Protein AF-A0A9E5G8H1-F1 (afdb_monomer_lite)

Secondary structure (DSSP, 8-state):
-HHHHHHHHHHHHHHHHHHTTSS---HHHHHHHHHIIIIIHHHHHHH-

Foldseek 3Di:
DVLVVVLVVLVVVVVVCCVVVVDPPDCVVSVVVSVCVSPVVVCVVPVD

Radius of gyration: 11.99 Å; chains: 1; bounding box: 30×15×31 Å

Structure (mmCIF, N/CA/C/O backbone):
data_AF-A0A9E5G8H1-F1
#
_entry.id   AF-A0A9E5G8H1-F1
#
loop_
_atom_site.group_PDB
_atom_site.id
_atom_site.type_symbol
_atom_site.label_atom_id
_atom_site.label_alt_id
_atom_site.label_comp_id
_atom_site.label_asym_id
_ato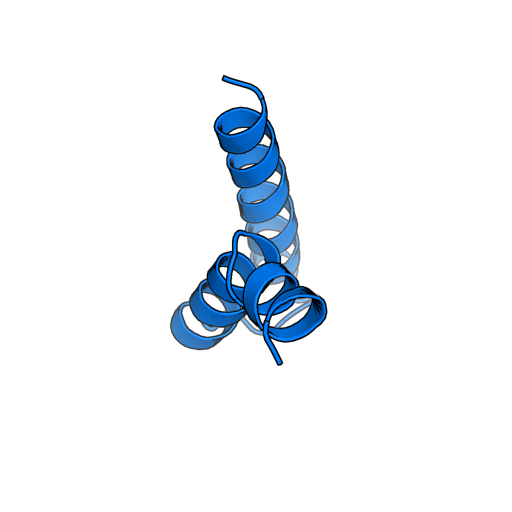m_site.label_entity_id
_atom_site.label_seq_id
_atom_site.pdbx_PDB_ins_code
_atom_site.Cartn_x
_atom_site.Cartn_y
_atom_site.Cartn_z
_atom_site.occupancy
_atom_site.B_iso_or_equiv
_atom_site.auth_seq_id
_atom_site.auth_comp_id
_atom_site.auth_asym_id
_atom_site.auth_atom_id
_atom_site.pdbx_PDB_model_num
ATOM 1 N N . PRO A 1 1 ? 16.682 -1.589 5.895 1.00 86.06 1 PRO A N 1
ATOM 2 C CA . PRO A 1 1 ? 16.760 -1.245 4.445 1.00 86.06 1 PRO A CA 1
ATOM 3 C C . PRO A 1 1 ? 15.662 -0.231 4.050 1.00 86.06 1 PRO A C 1
ATOM 5 O O . PRO A 1 1 ? 14.582 -0.282 4.631 1.00 86.06 1 PRO A O 1
ATOM 8 N N . ARG A 1 2 ? 15.905 0.696 3.103 1.00 97.62 2 ARG A N 1
ATOM 9 C CA . ARG A 1 2 ? 14.988 1.833 2.816 1.00 97.62 2 ARG A CA 1
ATOM 10 C C . ARG A 1 2 ? 13.597 1.413 2.305 1.00 97.62 2 ARG A C 1
ATOM 12 O O . ARG A 1 2 ? 12.601 1.970 2.751 1.00 97.62 2 ARG A O 1
ATOM 19 N N . HIS A 1 3 ? 13.515 0.397 1.443 1.00 96.88 3 HIS A N 1
ATOM 20 C CA . HIS A 1 3 ? 12.233 -0.092 0.906 1.00 96.88 3 HIS A CA 1
ATOM 21 C C . HIS A 1 3 ? 11.323 -0.710 1.969 1.00 96.88 3 HIS A C 1
ATOM 23 O O . HIS A 1 3 ? 10.106 -0.583 1.898 1.00 96.88 3 HIS A O 1
ATOM 29 N N . GLU A 1 4 ? 11.897 -1.371 2.971 1.00 97.69 4 GLU A N 1
ATOM 30 C CA . GLU A 1 4 ? 11.112 -1.914 4.076 1.00 97.69 4 GLU A CA 1
ATOM 31 C C . GLU A 1 4 ? 10.488 -0.791 4.914 1.00 97.69 4 GLU A C 1
ATOM 33 O O . GLU A 1 4 ? 9.306 -0.858 5.237 1.00 97.69 4 GLU A O 1
ATOM 38 N N . TYR A 1 5 ? 11.253 0.269 5.199 1.00 98.25 5 TYR A N 1
ATOM 39 C CA . TYR A 1 5 ? 10.752 1.444 5.915 1.00 98.25 5 TYR A CA 1
ATOM 40 C C . TYR A 1 5 ? 9.629 2.150 5.142 1.00 98.25 5 TYR A C 1
ATOM 42 O O . TYR A 1 5 ? 8.586 2.454 5.715 1.00 98.25 5 TYR A O 1
ATOM 50 N N . PHE A 1 6 ? 9.797 2.316 3.825 1.00 98.31 6 PHE A N 1
ATOM 51 C CA . PHE A 1 6 ? 8.749 2.831 2.941 1.00 98.31 6 PHE A CA 1
ATOM 52 C C . PHE A 1 6 ? 7.462 1.998 3.023 1.00 98.31 6 PHE A C 1
ATOM 54 O O . PHE A 1 6 ? 6.387 2.554 3.235 1.00 98.31 6 PHE A O 1
ATOM 61 N N . ARG A 1 7 ? 7.561 0.663 2.929 1.00 98.25 7 ARG A N 1
ATOM 62 C CA . ARG A 1 7 ? 6.389 -0.225 3.012 1.00 98.25 7 ARG A CA 1
ATOM 63 C C . ARG A 1 7 ? 5.667 -0.127 4.354 1.00 98.25 7 ARG A C 1
ATOM 65 O O . ARG A 1 7 ? 4.444 -0.149 4.368 1.00 98.25 7 ARG A O 1
ATOM 72 N N . ARG A 1 8 ? 6.393 0.026 5.466 1.00 98.38 8 ARG A N 1
ATOM 73 C CA . ARG A 1 8 ? 5.783 0.220 6.794 1.00 98.38 8 ARG A CA 1
ATOM 74 C C . ARG A 1 8 ? 4.976 1.517 6.862 1.00 98.38 8 ARG A C 1
ATOM 76 O O . ARG A 1 8 ? 3.835 1.485 7.307 1.00 98.38 8 ARG A O 1
ATOM 83 N N . ILE A 1 9 ? 5.539 2.629 6.381 1.00 98.56 9 ILE A N 1
ATOM 84 C CA . ILE A 1 9 ? 4.823 3.914 6.321 1.00 98.56 9 ILE A CA 1
ATOM 85 C C . ILE A 1 9 ? 3.578 3.793 5.437 1.00 98.56 9 ILE A C 1
ATOM 87 O O . ILE A 1 9 ? 2.501 4.219 5.841 1.00 98.56 9 ILE A O 1
ATOM 91 N N . LEU A 1 10 ? 3.715 3.179 4.259 1.00 98.38 10 LEU A N 1
ATOM 92 C CA . LEU A 1 10 ? 2.617 3.009 3.311 1.00 98.38 10 LEU A CA 1
ATOM 93 C C . LEU A 1 10 ? 1.470 2.169 3.895 1.00 98.38 10 LEU A C 1
ATOM 95 O O . LEU A 1 10 ? 0.315 2.575 3.808 1.00 98.38 10 LEU A O 1
ATOM 99 N N . CYS A 1 11 ? 1.780 1.024 4.511 1.00 98.06 11 CYS A N 1
ATOM 100 C CA . CYS A 1 11 ? 0.774 0.181 5.157 1.00 98.06 11 CYS A CA 1
ATOM 101 C C . CYS A 1 11 ? 0.079 0.904 6.314 1.00 98.06 11 CYS A C 1
ATOM 103 O O . CYS A 1 11 ? -1.140 0.820 6.423 1.00 98.06 11 CYS A O 1
ATOM 105 N N . ASN A 1 12 ? 0.831 1.637 7.142 1.00 98.38 12 ASN A N 1
ATOM 106 C CA . ASN A 1 12 ? 0.249 2.408 8.240 1.00 98.38 12 ASN A CA 1
ATOM 107 C C . ASN A 1 12 ? -0.699 3.496 7.723 1.00 98.38 12 ASN A C 1
ATOM 109 O O . ASN A 1 12 ? -1.769 3.671 8.288 1.00 98.38 12 ASN A O 1
ATOM 113 N N . LEU A 1 13 ? -0.347 4.191 6.636 1.00 98.44 13 LEU A N 1
ATOM 114 C CA . LEU A 1 13 ? -1.203 5.222 6.043 1.00 98.44 13 LEU A CA 1
ATOM 115 C C . LEU A 1 13 ? -2.560 4.654 5.599 1.00 98.44 13 LEU A C 1
ATOM 117 O O . LEU A 1 13 ? -3.600 5.176 5.989 1.00 98.44 13 LEU A O 1
ATOM 121 N N . PHE A 1 14 ? -2.549 3.569 4.818 1.00 98.31 14 PHE A N 1
ATOM 122 C CA . PHE A 1 14 ? -3.785 2.929 4.356 1.00 98.31 14 PHE A CA 1
ATOM 123 C C . PHE A 1 14 ? -4.583 2.290 5.496 1.00 98.31 14 PHE A C 1
ATOM 125 O O . PHE A 1 14 ? -5.809 2.348 5.469 1.00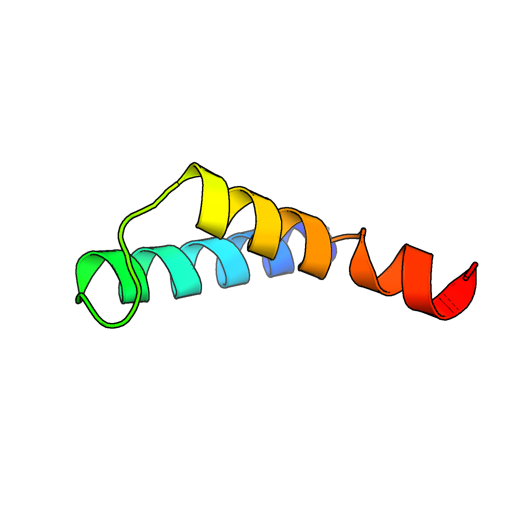 98.31 14 PHE A O 1
ATOM 132 N N . GLY A 1 15 ? -3.907 1.713 6.495 1.00 97.56 15 GLY A N 1
ATOM 133 C CA . GLY A 1 15 ? -4.552 1.185 7.697 1.00 97.56 15 GLY A CA 1
ATOM 134 C C . GLY A 1 15 ? -5.318 2.271 8.449 1.00 97.56 15 GLY A C 1
ATOM 135 O O . GLY A 1 15 ? -6.508 2.110 8.698 1.00 97.56 15 GLY A O 1
ATOM 136 N N . THR A 1 16 ? -4.676 3.415 8.698 1.00 98.50 16 THR A N 1
ATOM 137 C CA . THR A 1 16 ? -5.312 4.563 9.357 1.00 98.50 16 THR A CA 1
ATOM 138 C C . THR A 1 16 ? -6.519 5.076 8.574 1.00 98.50 16 THR A C 1
ATOM 140 O O . THR A 1 16 ? -7.569 5.311 9.161 1.00 98.50 16 THR A O 1
ATOM 143 N N . TRP A 1 17 ? -6.413 5.220 7.249 1.00 98.50 17 TRP A N 1
ATOM 144 C CA . TRP A 1 17 ? -7.550 5.656 6.430 1.00 98.50 17 TRP A CA 1
ATOM 145 C C . TRP A 1 17 ? -8.708 4.656 6.444 1.00 98.50 17 TRP A C 1
ATOM 147 O O . TRP A 1 17 ? -9.866 5.067 6.461 1.00 98.50 17 TRP A O 1
ATOM 157 N N . ALA A 1 18 ? -8.415 3.354 6.465 1.00 98.12 18 ALA A N 1
ATOM 158 C CA . ALA A 1 18 ? -9.441 2.322 6.557 1.00 98.12 18 ALA A CA 1
ATOM 159 C C . ALA A 1 18 ? -10.139 2.337 7.929 1.00 98.12 18 ALA A C 1
ATOM 161 O O . ALA A 1 18 ? -11.359 2.225 7.997 1.00 98.12 18 ALA A O 1
ATOM 162 N N . GLU A 1 19 ? -9.385 2.520 9.017 1.00 97.88 19 GLU A N 1
ATOM 163 C CA . GLU A 1 19 ? -9.922 2.658 10.380 1.00 97.88 19 GLU A CA 1
ATOM 164 C C . GLU A 1 19 ? -10.769 3.927 10.556 1.00 97.88 19 GLU A C 1
ATOM 166 O O . GLU A 1 19 ? -11.760 3.916 11.284 1.00 97.88 19 GLU A O 1
ATOM 171 N N . GLN A 1 20 ? -10.405 5.013 9.869 1.00 98.31 20 GLN A N 1
ATOM 172 C CA . GLN A 1 20 ? -11.140 6.282 9.875 1.00 98.31 20 GLN A CA 1
ATOM 173 C C . GLN A 1 20 ? -12.373 6.283 8.957 1.00 98.31 20 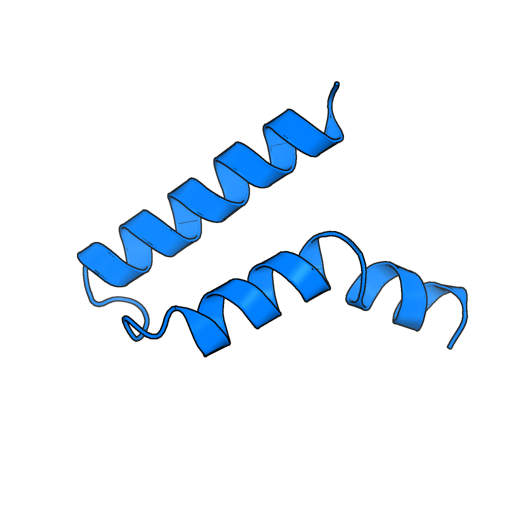GLN A C 1
ATOM 175 O O . GLN A 1 20 ? -13.172 7.213 9.020 1.00 98.31 20 GLN A O 1
ATOM 180 N N . GLY A 1 21 ? -12.549 5.255 8.119 1.00 97.69 21 GLY A N 1
ATOM 181 C CA . GLY A 1 21 ? -13.643 5.181 7.147 1.00 97.69 21 GLY A CA 1
ATOM 182 C C . GLY A 1 21 ? -13.448 6.056 5.901 1.00 97.69 21 GLY A C 1
ATOM 183 O O . GLY A 1 21 ? -14.388 6.220 5.128 1.00 97.69 21 GLY A O 1
ATOM 184 N N . GLU A 1 22 ? -12.242 6.588 5.684 1.00 98.25 22 GLU A N 1
ATOM 185 C CA . GLU A 1 22 ? -11.874 7.390 4.504 1.00 98.25 22 GLU A CA 1
ATOM 186 C C . GLU A 1 22 ? -11.717 6.520 3.246 1.00 98.25 22 GLU A C 1
ATOM 188 O O . GLU A 1 22 ? -11.921 6.969 2.118 1.00 98.25 22 GLU A O 1
ATOM 193 N N . V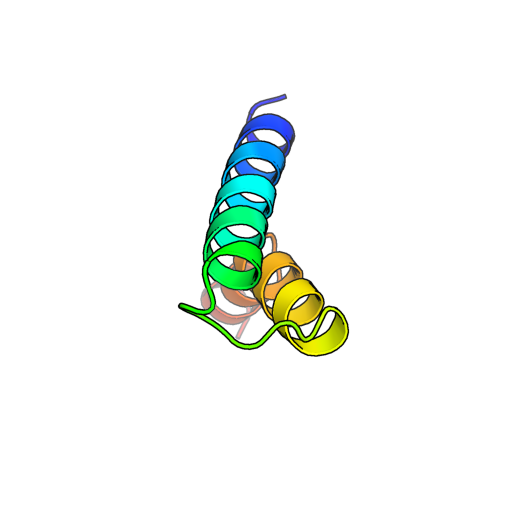AL A 1 23 ? -11.360 5.247 3.436 1.00 97.31 23 VAL A N 1
ATOM 194 C CA . VAL A 1 23 ? -11.353 4.220 2.388 1.00 97.31 23 VAL A CA 1
ATOM 195 C C . VAL A 1 23 ? -12.076 2.963 2.880 1.00 97.31 23 VAL A C 1
ATOM 197 O O . VAL A 1 23 ? -12.147 2.735 4.090 1.00 97.31 23 VAL A O 1
ATOM 200 N N . PRO A 1 24 ? -12.598 2.110 1.977 1.00 97.12 24 PRO A N 1
ATOM 201 C CA . PRO A 1 24 ? -13.219 0.852 2.373 1.00 97.12 24 PRO A CA 1
ATOM 202 C C . PRO A 1 24 ? -12.260 -0.037 3.171 1.00 97.12 24 PRO A C 1
ATOM 204 O O . PRO A 1 24 ? -11.107 -0.233 2.778 1.00 97.12 24 PRO A O 1
ATOM 207 N N . TYR A 1 25 ? -12.761 -0.639 4.250 1.00 97.38 25 TYR A N 1
ATOM 208 C CA . TYR A 1 25 ? -12.045 -1.669 5.003 1.00 97.38 25 TYR A CA 1
ATOM 209 C C . TYR A 1 25 ? -12.072 -3.009 4.241 1.00 97.38 25 TYR A C 1
ATOM 211 O O . TYR A 1 25 ? -12.732 -3.968 4.634 1.00 97.38 25 TYR A O 1
ATOM 219 N N . ASP A 1 26 ? -11.377 -3.065 3.104 1.00 97.75 26 ASP A N 1
ATOM 220 C CA . ASP A 1 26 ? -11.218 -4.261 2.271 1.00 97.75 26 ASP A CA 1
ATOM 221 C C . ASP A 1 26 ? -9.732 -4.626 2.173 1.00 97.75 26 ASP A C 1
ATOM 223 O O . ASP A 1 26 ? -8.960 -4.045 1.407 1.00 97.75 26 ASP A O 1
ATOM 227 N N . LEU A 1 27 ? -9.320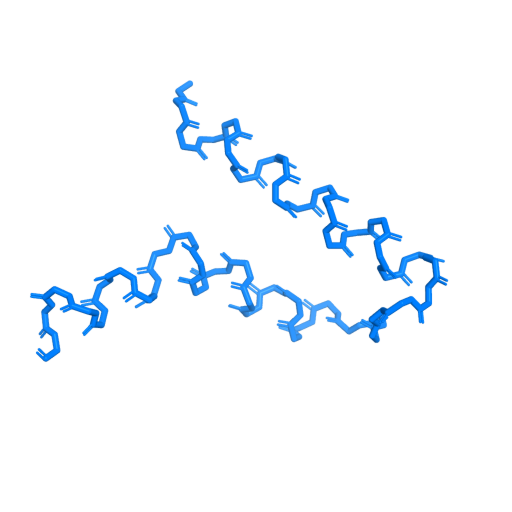 -5.623 2.959 1.00 96.00 27 LEU A N 1
ATOM 228 C CA . LEU A 1 27 ? -7.926 -6.064 3.022 1.00 96.00 27 LEU A CA 1
ATOM 229 C C . LEU A 1 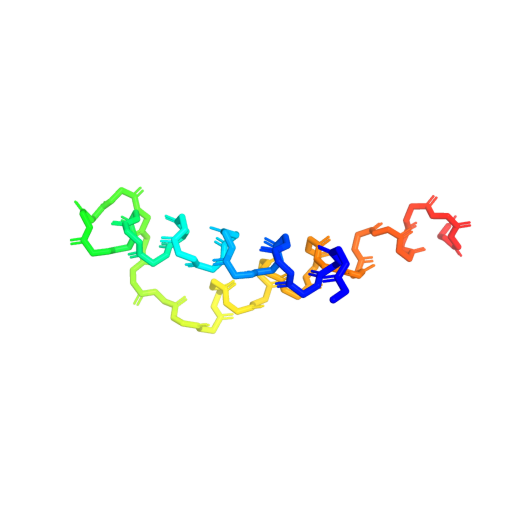27 ? -7.412 -6.639 1.695 1.00 96.00 27 LEU A C 1
ATOM 231 O O . LEU A 1 27 ? -6.215 -6.533 1.417 1.00 96.00 27 LEU A O 1
ATOM 235 N N . ALA A 1 28 ? -8.278 -7.233 0.869 1.00 97.75 28 ALA A N 1
ATOM 236 C CA . ALA A 1 28 ? -7.871 -7.782 -0.420 1.00 97.75 28 ALA A CA 1
ATOM 237 C C . ALA A 1 28 ? -7.571 -6.650 -1.411 1.00 97.75 28 ALA A C 1
ATOM 239 O O . ALA A 1 28 ? -6.514 -6.648 -2.054 1.00 97.75 28 ALA A O 1
ATOM 240 N N . MET A 1 29 ? -8.456 -5.651 -1.479 1.00 97.81 29 MET A N 1
ATOM 241 C CA . MET A 1 29 ? -8.246 -4.448 -2.282 1.00 97.81 29 MET A CA 1
ATOM 242 C C . MET A 1 29 ? -7.004 -3.678 -1.811 1.00 97.81 29 MET A C 1
ATOM 244 O O . MET A 1 29 ? -6.106 -3.409 -2.613 1.00 97.81 29 MET A O 1
ATOM 248 N N . LEU A 1 30 ? -6.918 -3.355 -0.518 1.00 98.00 30 LEU A N 1
ATOM 249 C CA . LEU A 1 30 ? -5.807 -2.586 0.051 1.00 98.00 30 LEU A CA 1
ATOM 250 C C . LEU A 1 30 ? -4.469 -3.321 -0.111 1.00 98.00 30 LEU A C 1
ATOM 252 O O . LEU A 1 30 ? -3.465 -2.717 -0.495 1.00 98.00 30 LEU A O 1
ATOM 256 N N . GLY A 1 31 ? -4.455 -4.642 0.093 1.00 97.38 31 GLY A N 1
ATOM 257 C CA . GLY A 1 31 ? -3.281 -5.477 -0.151 1.00 97.38 31 GLY A CA 1
ATOM 258 C C . GLY A 1 31 ? -2.820 -5.434 -1.611 1.00 97.38 31 GLY A C 1
ATOM 259 O O . GLY A 1 31 ? -1.620 -5.326 -1.879 1.00 97.38 31 GLY A O 1
ATOM 260 N N . SER A 1 32 ? -3.761 -5.452 -2.561 1.00 98.19 32 SER A N 1
ATOM 261 C CA . SER A 1 32 ? -3.469 -5.306 -3.993 1.00 98.19 32 SER A CA 1
ATOM 262 C C . SER A 1 32 ? -2.843 -3.943 -4.310 1.00 98.19 32 SER A C 1
ATOM 264 O O . SER A 1 32 ? -1.812 -3.876 -4.983 1.00 98.19 32 SER A O 1
ATOM 266 N N . VAL A 1 33 ? -3.391 -2.859 -3.750 1.00 98.06 33 VAL A N 1
ATOM 267 C CA . VAL A 1 33 ? -2.857 -1.495 -3.908 1.00 98.06 33 VAL A CA 1
ATOM 268 C C . VAL A 1 33 ? -1.423 -1.400 -3.380 1.00 98.06 33 VAL A C 1
ATOM 270 O O . VAL A 1 33 ? -0.525 -0.978 -4.111 1.00 98.06 33 VAL A O 1
ATOM 273 N N . VAL A 1 34 ? -1.171 -1.853 -2.149 1.00 98.06 34 VAL A N 1
ATOM 274 C CA . VAL A 1 34 ? 0.172 -1.828 -1.541 1.00 98.06 34 VAL A CA 1
ATOM 275 C C . VAL A 1 34 ? 1.172 -2.655 -2.355 1.00 98.06 34 VAL A C 1
ATOM 277 O O . VAL A 1 34 ? 2.307 -2.213 -2.567 1.00 98.06 34 VAL A O 1
ATOM 280 N N . LYS A 1 35 ? 0.769 -3.835 -2.847 1.00 98.25 35 LYS A N 1
ATOM 281 C CA . LYS A 1 35 ? 1.601 -4.699 -3.703 1.00 98.25 35 LYS A CA 1
ATOM 282 C C . LYS A 1 35 ? 1.957 -4.012 -5.022 1.00 98.25 35 LYS A C 1
ATOM 284 O O . LYS A 1 35 ? 3.115 -4.055 -5.447 1.00 98.25 35 LYS A O 1
ATOM 289 N N . ASN A 1 36 ? 0.984 -3.359 -5.648 1.00 98.56 36 ASN A N 1
ATOM 290 C CA . ASN A 1 36 ? 1.179 -2.638 -6.899 1.00 98.56 36 ASN A CA 1
ATOM 291 C C . ASN A 1 36 ? 2.101 -1.428 -6.712 1.00 98.56 36 ASN A C 1
ATOM 293 O O . ASN A 1 36 ? 3.064 -1.290 -7.462 1.00 98.56 36 ASN A O 1
ATOM 297 N N . ILE A 1 37 ? 1.914 -0.626 -5.661 1.00 98.50 37 ILE A N 1
ATOM 298 C CA . ILE A 1 37 ? 2.814 0.498 -5.343 1.00 98.50 37 ILE A CA 1
ATOM 299 C C . ILE A 1 37 ? 4.233 0.002 -5.032 1.00 98.50 37 ILE A C 1
ATOM 301 O O . ILE A 1 37 ? 5.214 0.611 -5.449 1.00 98.50 37 ILE A O 1
ATOM 305 N N . SER A 1 38 ? 4.356 -1.119 -4.319 1.00 98.19 38 SER A N 1
ATOM 306 C CA . SER A 1 38 ? 5.657 -1.658 -3.908 1.00 98.19 38 SER A CA 1
ATOM 307 C C . SER A 1 38 ? 6.464 -2.278 -5.050 1.00 98.19 38 SER A C 1
ATOM 309 O O . SER A 1 38 ? 7.677 -2.424 -4.898 1.00 98.19 38 SER A O 1
ATOM 311 N N . PHE A 1 39 ? 5.820 -2.695 -6.147 1.00 97.75 39 PHE A N 1
ATOM 312 C CA . PHE A 1 39 ? 6.502 -3.353 -7.266 1.00 97.75 39 PHE A CA 1
ATOM 313 C C . PHE A 1 39 ? 5.708 -3.348 -8.580 1.00 97.75 39 PHE A C 1
ATOM 315 O O . PHE A 1 39 ? 6.261 -2.978 -9.611 1.00 97.75 39 PHE A O 1
ATOM 322 N N . GLY A 1 40 ? 4.435 -3.766 -8.559 1.00 98.25 40 GLY A N 1
ATOM 323 C CA . GLY A 1 40 ? 3.655 -4.031 -9.780 1.00 98.25 40 GLY A CA 1
ATOM 324 C C . GLY A 1 40 ? 3.606 -2.854 -10.760 1.00 98.25 40 GLY A C 1
ATOM 325 O O . GLY A 1 40 ? 3.834 -3.042 -11.952 1.00 98.25 40 GLY A O 1
ATOM 326 N N . ASN A 1 41 ? 3.408 -1.639 -10.247 1.00 98.38 41 ASN A N 1
ATOM 327 C CA . ASN A 1 41 ? 3.358 -0.416 -11.045 1.00 98.38 41 ASN A CA 1
ATOM 328 C C . ASN A 1 41 ? 4.720 -0.069 -11.646 1.00 98.38 41 ASN A C 1
ATOM 330 O O . ASN A 1 41 ? 4.793 0.287 -12.815 1.00 98.38 41 ASN A O 1
ATOM 334 N N . ALA A 1 42 ? 5.799 -0.185 -10.865 1.00 98.12 42 ALA A N 1
ATOM 335 C CA . ALA A 1 42 ? 7.146 0.096 -11.355 1.00 98.12 42 ALA A CA 1
ATOM 336 C C . ALA A 1 42 ? 7.532 -0.890 -12.462 1.00 98.12 42 ALA A C 1
ATOM 338 O O . ALA A 1 42 ? 7.989 -0.473 -13.520 1.00 98.12 42 ALA A O 1
ATOM 339 N N . LYS A 1 43 ? 7.269 -2.185 -12.250 1.00 98.19 43 LYS A N 1
ATOM 340 C CA . LYS A 1 43 ? 7.481 -3.213 -13.270 1.00 98.19 43 LYS A CA 1
ATOM 341 C C . LYS A 1 43 ? 6.720 -2.879 -14.556 1.00 98.19 43 LYS A C 1
ATOM 343 O O . LYS A 1 43 ? 7.326 -2.820 -15.614 1.00 98.19 43 LYS A O 1
ATOM 348 N N . ALA A 1 44 ? 5.416 -2.618 -14.457 1.00 98.25 44 ALA A N 1
ATOM 349 C CA . ALA A 1 44 ? 4.592 -2.281 -15.618 1.00 98.25 44 ALA A CA 1
ATOM 350 C C . ALA A 1 44 ? 5.047 -0.994 -16.325 1.00 98.25 44 ALA A C 1
ATOM 352 O O . ALA A 1 44 ? 4.918 -0.891 -17.534 1.00 98.25 44 ALA A O 1
ATOM 353 N N . TYR A 1 45 ? 5.583 -0.019 -15.590 1.00 98.00 45 TYR A N 1
ATOM 354 C CA . TYR A 1 45 ? 6.054 1.239 -16.165 1.00 98.00 45 TYR A CA 1
ATOM 355 C C . TYR A 1 45 ? 7.384 1.103 -16.923 1.00 98.00 45 TYR A C 1
ATOM 357 O O . TYR A 1 45 ? 7.587 1.788 -17.919 1.00 98.00 45 TYR A O 1
ATOM 365 N N . PHE A 1 46 ? 8.302 0.259 -16.442 1.00 97.56 46 PHE A N 1
ATOM 366 C CA . PHE A 1 46 ? 9.643 0.119 -17.029 1.00 97.56 46 PHE A CA 1
ATOM 367 C C . PHE A 1 46 ? 9.789 -1.067 -17.993 1.00 97.56 46 PHE A C 1
ATOM 369 O O . PHE A 1 46 ? 10.696 -1.052 -18.820 1.00 97.56 46 PHE A O 1
ATOM 376 N N . GLU A 1 47 ? 8.943 -2.092 -17.872 1.00 94.81 47 GLU A N 1
ATOM 377 C CA . GLU A 1 47 ? 8.994 -3.325 -18.676 1.00 94.81 47 GLU A CA 1
ATOM 378 C C . GLU A 1 47 ? 7.735 -3.542 -19.537 1.00 94.81 47 GLU A C 1
ATOM 380 O O . GLU A 1 47 ? 7.660 -4.546 -20.249 1.00 94.81 47 GLU A O 1
ATOM 385 N N . GLY A 1 48 ? 6.734 -2.662 -19.419 1.00 72.62 48 GLY A N 1
ATOM 386 C CA . GLY A 1 48 ? 5.484 -2.706 -20.185 1.00 72.62 48 GLY A CA 1
ATOM 387 C C . GLY A 1 48 ? 5.536 -1.949 -21.502 1.00 72.62 48 GLY A C 1
ATOM 388 O O . GLY A 1 48 ? 6.423 -1.084 -21.672 1.00 72.62 48 GLY A O 1
#

pLDDT: mean 97.14, std 4.01, range [72.62, 98.56]

Sequence (48 aa):
PRHEYFRRILCNLFGTWAEQGEVPYDLAMLGSVVKNISFGNAKAYFEG